Protein AF-A0A0B8PDC5-F1 (afdb_monomer_lite)

Organism: NCBI:txid1481914

InterPro domains:
  IPR000883 Cytochrome c oxidase subunit I [PTHR10422] (1-86)
  IPR023616 Cytochrome c oxidase-like, subunit I domain [PS50855] (1-86)
  IPR036927 Cytochrome c oxidase-like, subunit I superfamily [G3DSA:1.20.210.10] (1-86)
  IPR036927 Cytochrome c oxidase-like, subunit I superfamily [SSF81442] (1-85)

Structure (mmCIF, N/CA/C/O backbone):
data_AF-A0A0B8PDC5-F1
#
_entry.id   AF-A0A0B8PDC5-F1
#
loop_
_atom_site.group_PDB
_atom_site.id
_atom_site.type_symbol
_atom_site.label_atom_id
_atom_site.label_alt_id
_atom_site.label_comp_id
_atom_site.label_asym_id
_atom_site.label_entity_id
_atom_site.label_seq_id
_atom_site.pdbx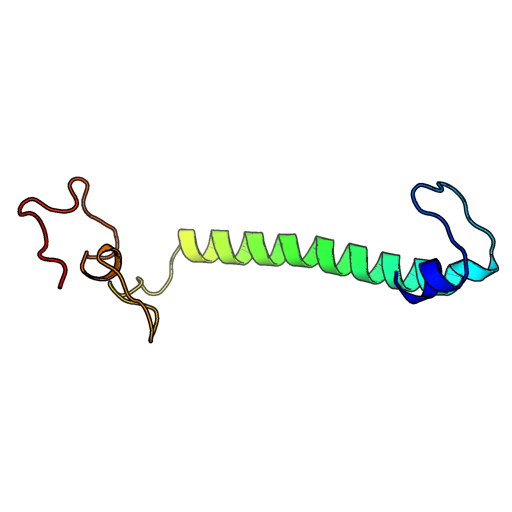_PDB_ins_code
_atom_site.Cartn_x
_ato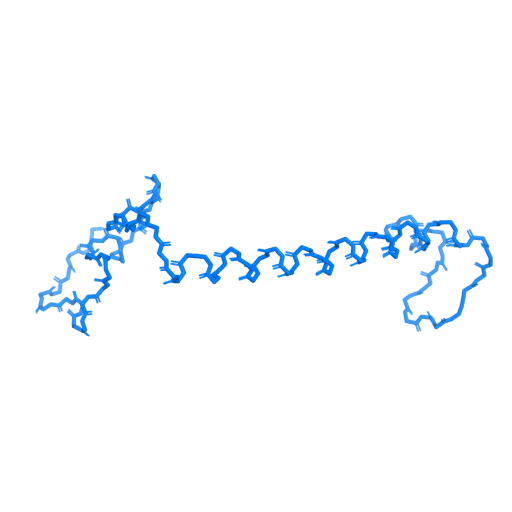m_site.Cartn_y
_atom_site.Cartn_z
_atom_site.occupancy
_atom_site.B_iso_or_equiv
_atom_site.auth_seq_id
_atom_site.auth_comp_id
_atom_site.auth_asym_id
_atom_site.auth_atom_id
_atom_site.pdbx_PDB_model_num
ATOM 1 N N . MET A 1 1 ? 11.102 4.446 -12.602 1.00 86.56 1 MET A N 1
ATOM 2 C CA . MET A 1 1 ? 10.583 5.595 -13.383 1.00 86.56 1 MET A CA 1
ATOM 3 C C . MET A 1 1 ? 11.487 6.825 -13.362 1.00 86.56 1 MET A C 1
ATOM 5 O O . MET A 1 1 ? 11.661 7.404 -14.422 1.00 86.56 1 MET A O 1
ATOM 9 N N . HIS A 1 2 ? 12.091 7.217 -12.229 1.00 91.62 2 HIS A N 1
ATOM 10 C CA . HIS A 1 2 ? 12.962 8.407 -12.167 1.00 91.62 2 HIS A CA 1
ATOM 11 C C . HIS A 1 2 ? 14.109 8.383 -13.201 1.00 91.62 2 HIS A C 1
ATOM 13 O O . HIS A 1 2 ? 14.251 9.322 -13.976 1.00 91.62 2 HIS A O 1
ATOM 19 N N . PHE A 1 3 ? 14.841 7.266 -13.297 1.00 90.31 3 PHE A N 1
ATOM 20 C CA . PHE A 1 3 ? 15.925 7.100 -14.275 1.00 90.31 3 PHE A CA 1
ATOM 21 C C . PHE A 1 3 ? 15.462 7.173 -15.739 1.00 90.31 3 PHE A C 1
ATOM 23 O O . PHE A 1 3 ? 16.102 7.842 -16.538 1.00 90.31 3 PHE A O 1
ATOM 30 N N . LEU A 1 4 ? 14.329 6.549 -16.086 1.00 90.81 4 LEU A N 1
ATOM 31 C CA . LEU A 1 4 ? 13.758 6.615 -17.441 1.00 90.81 4 LEU A CA 1
ATOM 32 C C . LEU A 1 4 ? 13.363 8.045 -17.830 1.00 90.81 4 LEU A C 1
ATOM 34 O O . LEU A 1 4 ? 13.610 8.469 -18.955 1.00 90.81 4 LEU A O 1
ATOM 38 N N . GLY A 1 5 ? 12.782 8.794 -16.888 1.00 91.56 5 GLY A N 1
ATOM 39 C CA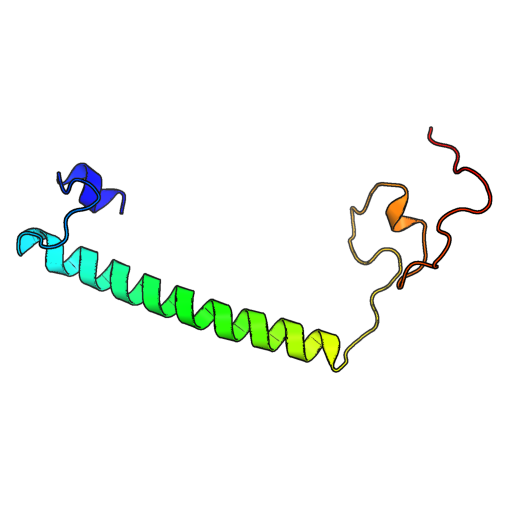 . GLY A 1 5 ? 12.414 10.191 -17.110 1.00 91.56 5 GLY A CA 1
ATOM 40 C C . GLY A 1 5 ? 13.633 11.085 -17.340 1.00 91.56 5 GLY A C 1
ATOM 41 O O . GLY A 1 5 ? 13.630 11.882 -18.272 1.00 91.56 5 GLY A O 1
ATOM 42 N N . LEU A 1 6 ? 14.697 10.913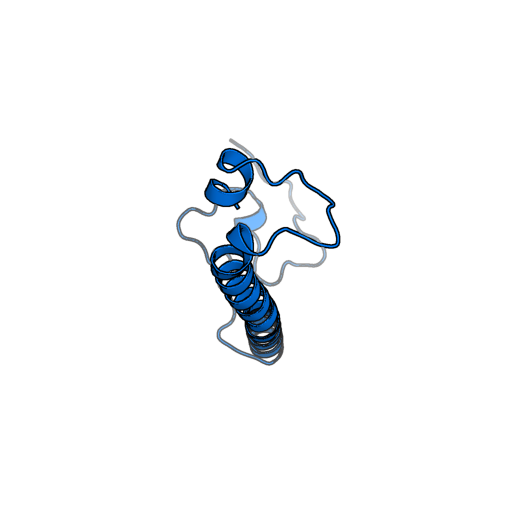 -16.545 1.00 93.56 6 LEU A N 1
ATOM 43 C CA . LEU A 1 6 ? 15.961 11.639 -16.733 1.00 93.56 6 LEU A CA 1
ATOM 44 C C . LEU A 1 6 ? 16.674 11.261 -18.036 1.00 93.56 6 LEU A C 1
ATOM 46 O O . LEU A 1 6 ? 17.276 12.118 -18.672 1.00 93.56 6 LEU A O 1
ATOM 50 N N . ALA A 1 7 ? 16.568 10.000 -18.458 1.00 91.31 7 ALA A N 1
ATOM 51 C CA . ALA A 1 7 ? 17.101 9.519 -19.730 1.00 91.31 7 ALA A CA 1
ATOM 52 C C . ALA A 1 7 ? 16.260 9.951 -20.952 1.00 91.31 7 ALA A C 1
ATOM 54 O O . ALA A 1 7 ? 16.563 9.560 -22.078 1.00 91.31 7 ALA A O 1
ATOM 55 N N . GLY A 1 8 ? 15.215 10.761 -20.745 1.00 92.44 8 GLY A N 1
ATOM 56 C CA . GLY A 1 8 ? 14.463 11.405 -21.816 1.00 92.44 8 GLY A CA 1
ATOM 57 C C . GLY A 1 8 ? 13.289 10.599 -22.364 1.00 92.44 8 GLY A C 1
ATOM 58 O O . GLY A 1 8 ? 12.828 10.914 -23.454 1.00 92.44 8 GLY A O 1
ATOM 59 N N . MET A 1 9 ? 12.778 9.588 -21.649 1.00 93.75 9 MET A N 1
ATOM 60 C CA . MET A 1 9 ? 11.540 8.895 -22.030 1.00 93.75 9 MET A CA 1
ATOM 61 C C . MET A 1 9 ? 10.315 9.716 -21.574 1.00 93.75 9 MET A C 1
ATOM 63 O O . MET A 1 9 ? 10.019 9.749 -20.373 1.00 93.75 9 MET A O 1
ATOM 67 N N . PRO A 1 10 ? 9.575 10.388 -22.483 1.00 91.88 10 PRO A N 1
ATOM 68 C CA . PRO A 1 10 ? 8.388 11.135 -22.097 1.00 91.88 10 PRO A CA 1
ATOM 69 C C . PRO A 1 10 ? 7.249 10.182 -21.712 1.00 91.88 10 PRO A C 1
ATOM 71 O O . PRO A 1 10 ? 7.204 9.014 -22.096 1.00 91.88 10 PRO A O 1
ATOM 74 N N . ARG A 1 11 ? 6.294 10.682 -20.925 1.00 93.62 11 ARG A N 1
ATOM 75 C CA . ARG A 1 11 ? 5.132 9.893 -20.492 1.00 93.62 11 ARG A CA 1
ATOM 76 C C . ARG A 1 11 ? 4.159 9.624 -21.648 1.00 93.62 11 ARG A C 1
ATOM 78 O O . ARG A 1 11 ? 4.056 10.435 -22.561 1.00 93.62 11 ARG A O 1
ATOM 85 N N . ARG A 1 12 ? 3.332 8.578 -21.501 1.00 93.00 12 ARG A N 1
ATOM 86 C CA . ARG A 1 12 ? 2.232 8.214 -22.427 1.00 93.00 12 ARG A CA 1
ATOM 87 C C . ARG A 1 12 ? 2.704 7.793 -23.825 1.00 93.00 12 ARG A C 1
ATOM 89 O O . ARG A 1 12 ? 2.006 8.025 -24.805 1.00 93.00 12 ARG A O 1
ATOM 96 N N . ILE A 1 13 ? 3.874 7.170 -23.899 1.00 91.31 13 ILE A N 1
ATOM 97 C CA . ILE A 1 13 ? 4.411 6.604 -25.132 1.00 91.31 13 ILE A CA 1
ATOM 98 C C . ILE A 1 13 ? 4.089 5.102 -25.177 1.00 91.31 13 ILE A C 1
ATOM 100 O O . ILE A 1 13 ? 4.434 4.405 -24.221 1.00 91.31 13 ILE A O 1
ATOM 104 N N . PRO A 1 14 ? 3.414 4.610 -26.233 1.00 90.81 14 PRO A N 1
ATOM 105 C CA . PRO A 1 14 ? 3.046 3.200 -26.345 1.00 90.81 14 PRO A CA 1
ATOM 106 C C . PRO A 1 14 ? 4.206 2.293 -26.784 1.00 90.81 14 PRO A C 1
ATOM 108 O O . PRO A 1 14 ? 4.210 1.126 -26.410 1.00 90.81 14 PRO A O 1
ATOM 111 N N . ASP A 1 15 ? 5.179 2.816 -27.538 1.00 92.56 15 ASP A N 1
ATOM 112 C CA . ASP A 1 15 ? 6.350 2.076 -28.027 1.00 92.56 15 ASP A CA 1
ATOM 113 C C . ASP A 1 15 ? 7.631 2.903 -27.845 1.00 92.56 15 ASP A C 1
ATOM 115 O O . ASP A 1 15 ? 7.640 4.109 -28.096 1.00 92.56 15 ASP A O 1
ATOM 119 N N . TYR A 1 16 ? 8.703 2.276 -27.367 1.00 91.19 16 TYR A N 1
ATOM 120 C CA . TYR A 1 16 ? 9.917 2.951 -26.915 1.00 91.19 16 TYR A CA 1
ATOM 121 C C . TYR A 1 16 ? 11.181 2.346 -27.529 1.00 91.19 16 TYR A C 1
ATOM 123 O O . TYR A 1 16 ? 11.252 1.165 -27.850 1.00 91.19 16 TYR A O 1
ATOM 131 N N . ALA A 1 17 ? 12.228 3.166 -27.656 1.00 92.38 17 ALA A N 1
ATOM 132 C CA . ALA A 1 17 ? 13.514 2.719 -28.185 1.00 92.38 17 ALA A CA 1
ATOM 133 C C . ALA A 1 17 ? 14.148 1.616 -27.316 1.00 92.38 17 ALA A C 1
ATOM 135 O O . ALA A 1 17 ? 14.047 1.641 -26.087 1.00 92.38 17 ALA A O 1
ATOM 136 N N . ILE A 1 18 ? 14.882 0.697 -27.955 1.00 93.94 18 ILE A N 1
ATOM 137 C CA . ILE A 1 18 ? 15.483 -0.499 -27.329 1.00 93.94 18 ILE A CA 1
ATOM 138 C C . ILE A 1 18 ? 16.355 -0.159 -26.108 1.00 93.94 18 ILE A C 1
ATOM 140 O O . ILE A 1 18 ? 16.376 -0.911 -25.140 1.00 93.94 18 ILE A O 1
ATOM 144 N N . GLN A 1 19 ? 17.003 1.008 -26.094 1.00 92.25 19 GLN A N 1
ATOM 145 C CA . GLN A 1 19 ? 17.814 1.498 -24.969 1.00 92.25 19 GLN A CA 1
ATOM 146 C C . GLN A 1 19 ? 17.065 1.597 -23.624 1.00 92.25 19 GLN A C 1
ATOM 148 O O . GLN A 1 19 ? 17.694 1.660 -22.572 1.00 92.25 19 GLN A O 1
ATOM 153 N N . PHE A 1 20 ? 15.728 1.623 -23.637 1.00 92.88 20 PHE A N 1
ATOM 154 C CA . PHE A 1 20 ? 14.900 1.667 -22.431 1.00 92.88 20 PHE A CA 1
ATOM 155 C C . PHE A 1 20 ? 14.349 0.292 -22.016 1.00 92.88 20 PHE A C 1
ATOM 157 O O . PHE A 1 20 ? 13.613 0.213 -21.029 1.00 92.88 20 PHE A O 1
ATOM 164 N N . ALA A 1 21 ? 14.666 -0.781 -22.749 1.00 93.56 21 ALA A N 1
ATOM 165 C CA . ALA A 1 21 ? 14.072 -2.103 -22.555 1.00 93.56 21 ALA A CA 1
ATOM 166 C C . ALA A 1 21 ? 14.357 -2.688 -21.167 1.00 93.56 21 ALA A C 1
ATOM 168 O O . ALA A 1 21 ? 13.411 -3.029 -20.459 1.00 93.56 21 ALA A O 1
ATOM 169 N N . ASP A 1 22 ? 15.619 -2.715 -20.736 1.00 93.56 22 ASP A N 1
ATOM 170 C CA . ASP A 1 22 ? 16.020 -3.354 -19.474 1.00 93.56 22 ASP A CA 1
ATOM 171 C C . ASP A 1 22 ? 15.315 -2.733 -18.261 1.00 93.56 22 ASP A C 1
ATOM 173 O O . ASP A 1 22 ? 14.766 -3.421 -17.396 1.00 93.56 22 ASP A O 1
ATOM 177 N N . VAL A 1 23 ? 15.261 -1.398 -18.215 1.00 93.31 23 VAL A N 1
ATOM 178 C CA . VAL A 1 23 ? 14.625 -0.681 -17.104 1.00 93.31 23 VAL A CA 1
ATOM 179 C C . VAL A 1 23 ? 13.102 -0.849 -17.144 1.00 93.31 23 VAL A C 1
ATOM 181 O O . VAL A 1 23 ? 12.489 -1.034 -16.092 1.00 93.31 23 VAL A O 1
ATOM 184 N N . ASN A 1 24 ? 12.476 -0.839 -18.327 1.00 93.81 24 ASN A N 1
ATOM 185 C CA . ASN A 1 24 ? 11.039 -1.105 -18.460 1.00 93.81 24 ASN A CA 1
ATOM 186 C C . ASN A 1 24 ? 10.673 -2.561 -18.125 1.00 93.81 24 ASN A C 1
ATOM 188 O O . ASN A 1 24 ? 9.595 -2.807 -17.578 1.00 93.81 24 ASN A O 1
ATOM 192 N N . GLN A 1 25 ? 11.569 -3.521 -18.364 1.00 94.94 25 GLN A N 1
ATOM 193 C CA . GLN A 1 25 ? 11.384 -4.911 -17.949 1.00 94.94 25 GLN A CA 1
ATOM 194 C C . GLN A 1 25 ? 11.357 -5.029 -16.420 1.00 94.94 25 GLN A C 1
ATOM 196 O O . GLN A 1 25 ? 10.440 -5.637 -15.867 1.00 94.94 25 GLN A O 1
ATOM 201 N N . ILE A 1 26 ? 12.293 -4.381 -15.719 1.00 95.88 26 ILE A N 1
ATOM 202 C CA . ILE A 1 26 ? 12.297 -4.332 -14.246 1.00 95.88 26 ILE A CA 1
ATOM 203 C C . ILE A 1 26 ? 11.020 -3.664 -13.718 1.00 95.88 26 ILE A C 1
ATOM 205 O O . ILE A 1 26 ? 10.391 -4.170 -12.787 1.00 95.88 26 ILE A O 1
ATOM 209 N N . VAL A 1 27 ? 10.605 -2.547 -14.325 1.00 95.19 27 VAL A N 1
ATOM 210 C CA . VAL A 1 27 ? 9.360 -1.852 -13.958 1.00 95.19 27 VAL A CA 1
ATOM 211 C C . VAL A 1 27 ? 8.148 -2.764 -14.146 1.00 95.19 27 VAL A C 1
ATOM 213 O O . VAL A 1 27 ? 7.269 -2.782 -13.288 1.00 95.19 27 VAL A O 1
ATOM 216 N N . SER A 1 28 ? 8.120 -3.555 -15.218 1.00 95.50 28 SER A N 1
ATOM 217 C CA . SER A 1 28 ? 7.038 -4.502 -15.499 1.00 95.50 28 SER A CA 1
ATOM 218 C C . SER A 1 28 ? 6.978 -5.619 -14.456 1.00 95.50 28 SER A C 1
ATOM 220 O O . SER A 1 28 ? 5.903 -5.899 -13.931 1.00 95.50 28 SER A O 1
ATOM 222 N N . ILE A 1 29 ? 8.125 -6.198 -14.074 1.00 97.69 29 ILE A N 1
ATOM 223 C CA . ILE A 1 29 ? 8.208 -7.182 -12.979 1.00 97.69 29 ILE A CA 1
ATOM 224 C C . ILE A 1 29 ? 7.673 -6.576 -11.675 1.00 97.69 29 ILE A C 1
ATOM 226 O O . ILE A 1 29 ? 6.849 -7.193 -11.001 1.00 97.69 29 ILE A O 1
ATOM 230 N N . GLY A 1 30 ? 8.079 -5.346 -11.344 1.00 97.19 30 GLY A N 1
ATOM 231 C CA . GLY A 1 30 ? 7.554 -4.617 -10.186 1.00 97.19 30 GLY A CA 1
ATOM 232 C C . GLY A 1 30 ? 6.044 -4.368 -10.266 1.00 97.19 30 GLY A C 1
ATOM 233 O O . GLY A 1 30 ? 5.344 -4.512 -9.267 1.00 97.19 30 GLY A O 1
ATOM 234 N N . GLY A 1 31 ? 5.524 -4.057 -11.457 1.00 97.38 31 GLY A N 1
ATOM 235 C CA . GLY A 1 31 ? 4.093 -3.898 -11.717 1.00 97.38 31 GLY A CA 1
ATOM 236 C C . GLY A 1 31 ? 3.303 -5.186 -11.481 1.00 97.38 31 GLY A C 1
ATOM 237 O O . GLY A 1 31 ? 2.280 -5.158 -10.799 1.00 97.38 31 GLY A O 1
ATOM 238 N N . PHE A 1 32 ? 3.801 -6.329 -11.960 1.00 97.81 32 PHE A N 1
ATOM 239 C CA . PHE A 1 32 ? 3.191 -7.634 -11.684 1.00 97.81 32 PHE A CA 1
ATOM 240 C C . PHE A 1 32 ? 3.269 -8.011 -10.202 1.00 97.81 32 PHE A C 1
ATOM 242 O O . PHE A 1 32 ? 2.280 -8.485 -9.645 1.00 97.81 32 PHE A O 1
ATOM 249 N N . ALA A 1 33 ? 4.400 -7.754 -9.539 1.00 98.00 33 ALA A N 1
ATOM 250 C CA . ALA A 1 33 ? 4.543 -7.974 -8.101 1.00 98.00 33 ALA A CA 1
ATOM 251 C C . ALA A 1 33 ? 3.557 -7.112 -7.290 1.00 98.00 33 ALA A C 1
ATOM 253 O O . ALA A 1 33 ? 2.938 -7.595 -6.342 1.00 98.00 33 ALA A O 1
ATOM 254 N N . PHE A 1 34 ? 3.348 -5.856 -7.696 1.00 97.62 34 PHE A N 1
ATOM 255 C CA . PHE A 1 34 ? 2.325 -4.991 -7.114 1.00 97.62 34 PHE A CA 1
ATOM 256 C C . PHE A 1 34 ? 0.904 -5.504 -7.391 1.00 97.62 34 PHE A C 1
ATOM 258 O O . PHE A 1 34 ? 0.065 -5.488 -6.497 1.00 97.62 34 PHE A O 1
ATOM 265 N N . GLY A 1 35 ? 0.628 -6.023 -8.589 1.00 97.38 35 GLY A N 1
ATOM 266 C CA . GLY A 1 35 ? -0.643 -6.689 -8.885 1.00 97.38 35 GLY A CA 1
ATOM 267 C C . GLY A 1 35 ? -0.895 -7.897 -7.975 1.00 97.38 35 GLY A C 1
ATOM 268 O O . GLY A 1 35 ? -1.980 -8.039 -7.414 1.00 97.38 35 GLY A O 1
ATOM 269 N N . LEU A 1 36 ? 0.124 -8.730 -7.750 1.00 97.62 36 LEU A N 1
ATOM 270 C CA . LEU A 1 36 ? 0.045 -9.879 -6.846 1.00 97.62 36 LEU A CA 1
ATOM 271 C C . LEU A 1 36 ? -0.191 -9.460 -5.384 1.00 97.62 36 LEU A C 1
ATOM 273 O O . LEU A 1 36 ? -0.925 -10.138 -4.663 1.00 97.62 36 LEU A O 1
ATOM 277 N N . SER A 1 37 ? 0.371 -8.332 -4.940 1.00 97.75 37 SER A N 1
ATOM 278 C CA . SER A 1 37 ? 0.149 -7.834 -3.576 1.00 97.75 37 SER A CA 1
ATOM 279 C C . SER A 1 37 ? -1.318 -7.475 -3.309 1.00 97.75 37 SER A C 1
ATOM 281 O O . SER A 1 37 ? -1.790 -7.654 -2.186 1.00 97.75 37 SER A O 1
ATOM 283 N N . GLN A 1 38 ? -2.079 -7.079 -4.337 1.00 98.06 38 GLN A N 1
ATOM 284 C CA . GLN A 1 38 ? -3.524 -6.855 -4.216 1.00 98.06 38 GLN A CA 1
ATOM 285 C C . GLN A 1 38 ? -4.288 -8.150 -3.903 1.00 98.06 38 GLN A C 1
ATOM 287 O O . GLN A 1 38 ? -5.242 -8.130 -3.125 1.00 98.06 38 GLN A O 1
ATOM 292 N N . LEU A 1 39 ? -3.850 -9.294 -4.445 1.00 97.56 39 LEU A N 1
ATOM 293 C CA . LEU A 1 39 ? -4.440 -10.598 -4.115 1.00 97.56 39 LEU A CA 1
ATOM 294 C C . LEU A 1 39 ? -4.155 -10.988 -2.662 1.00 97.56 39 LEU A C 1
ATOM 296 O O . LEU A 1 39 ? -5.045 -11.487 -1.972 1.00 97.56 39 LEU A O 1
ATOM 300 N N . LEU A 1 40 ? -2.9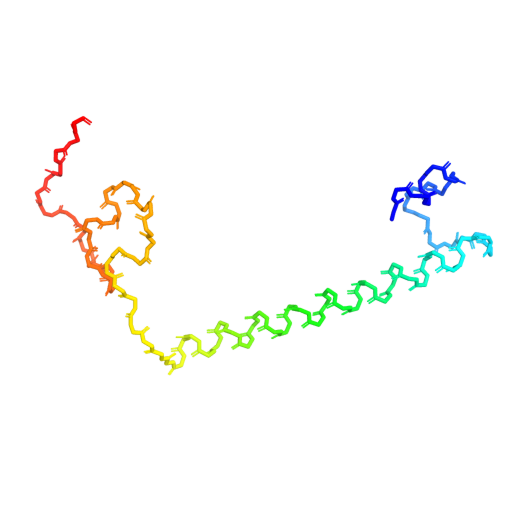40 -10.715 -2.175 1.00 97.25 40 LEU A N 1
ATOM 301 C CA . LEU A 1 40 ? -2.596 -10.911 -0.765 1.00 97.25 40 LEU A CA 1
ATOM 302 C C . LEU A 1 40 ? -3.434 -10.008 0.145 1.00 97.25 40 LEU A C 1
ATOM 304 O O . LEU A 1 40 ? -3.952 -10.481 1.152 1.00 97.25 40 LEU A O 1
ATOM 308 N N . PHE A 1 41 ? -3.626 -8.739 -0.225 1.00 97.56 41 PHE A N 1
ATOM 309 C CA . PHE A 1 41 ? -4.499 -7.820 0.505 1.00 97.56 41 PHE A CA 1
ATOM 310 C C . PHE A 1 41 ? -5.935 -8.353 0.594 1.00 97.56 41 PHE A C 1
ATOM 312 O O . PHE A 1 41 ? -6.488 -8.444 1.691 1.00 97.56 41 PHE A O 1
ATOM 319 N N . LEU A 1 42 ? -6.515 -8.784 -0.531 1.00 97.81 42 LEU A N 1
ATOM 320 C CA . LEU A 1 42 ? -7.854 -9.372 -0.552 1.00 97.81 42 LEU A CA 1
ATOM 321 C C . LEU A 1 42 ? -7.936 -10.615 0.342 1.00 97.81 42 LEU A C 1
ATOM 323 O O . LEU A 1 42 ? -8.888 -10.767 1.107 1.00 97.81 42 LEU A O 1
ATOM 327 N N . TRP A 1 43 ? -6.926 -11.485 0.287 1.00 96.69 43 TRP A N 1
ATOM 328 C CA . TRP A 1 43 ? -6.856 -12.659 1.150 1.00 96.69 43 TRP A CA 1
ATOM 329 C C . TRP A 1 43 ? -6.824 -12.285 2.638 1.00 96.69 43 TRP A C 1
ATOM 331 O O . TRP A 1 43 ? -7.566 -12.880 3.423 1.00 96.69 43 TRP A O 1
ATOM 341 N N . VAL A 1 44 ? -6.035 -11.277 3.032 1.00 96.06 44 VAL A N 1
ATOM 342 C CA . VAL A 1 44 ? -5.992 -10.777 4.418 1.00 96.06 44 VAL A CA 1
ATOM 343 C C . VAL A 1 44 ? -7.361 -10.250 4.845 1.00 96.06 44 VAL A C 1
ATOM 345 O O . VAL A 1 44 ? -7.845 -10.629 5.908 1.00 96.06 44 VAL A O 1
ATOM 348 N N . VAL A 1 45 ? -8.024 -9.442 4.012 1.00 96.00 45 VAL A N 1
ATOM 349 C CA . VAL A 1 45 ? -9.365 -8.909 4.306 1.00 96.00 45 VAL A CA 1
ATOM 350 C C . VAL A 1 45 ? -10.376 -10.040 4.500 1.00 96.00 45 VAL A C 1
ATOM 352 O O . VAL A 1 45 ? -11.081 -10.073 5.508 1.00 96.00 45 VAL A O 1
ATOM 355 N N . VAL A 1 46 ? -10.416 -11.010 3.581 1.00 96.31 46 VAL A N 1
ATOM 356 C CA . VAL A 1 46 ? -11.318 -12.168 3.677 1.00 96.31 46 VAL A CA 1
ATOM 357 C C . VAL A 1 46 ? -11.029 -12.985 4.935 1.00 96.31 46 VAL A C 1
ATOM 359 O O . VAL A 1 46 ? -11.963 -13.415 5.613 1.00 96.31 46 VAL A O 1
ATOM 362 N N . LYS A 1 47 ? -9.753 -13.184 5.279 1.00 94.88 47 LYS A N 1
ATOM 363 C CA . LYS A 1 47 ? -9.356 -13.873 6.508 1.00 94.88 47 LYS A CA 1
ATOM 364 C C . LYS A 1 47 ? -9.875 -13.135 7.746 1.00 94.88 47 LYS A C 1
ATOM 366 O O . LYS A 1 47 ? -10.504 -13.779 8.577 1.00 94.88 47 LYS A O 1
ATOM 371 N N . CYS A 1 48 ? -9.688 -11.816 7.823 1.00 93.06 48 CYS A N 1
ATOM 372 C CA . CYS A 1 48 ? -10.154 -10.986 8.938 1.00 93.06 48 CYS A CA 1
ATOM 373 C C . CYS A 1 48 ? -11.684 -10.973 9.083 1.00 93.06 48 CYS A C 1
ATOM 375 O O . CYS A 1 48 ? -12.189 -10.957 10.201 1.00 93.06 48 CYS A O 1
ATOM 377 N N . ILE A 1 49 ? -12.431 -11.008 7.973 1.00 91.94 49 ILE A N 1
ATOM 378 C CA . ILE A 1 49 ? -13.903 -11.084 8.003 1.00 91.94 49 ILE A CA 1
ATOM 379 C C . ILE A 1 49 ? -14.373 -12.458 8.500 1.00 91.94 49 ILE A C 1
ATOM 381 O O . ILE A 1 49 ? -15.340 -12.550 9.253 1.00 91.94 49 ILE A O 1
ATOM 385 N N . ARG A 1 50 ? -13.708 -13.540 8.072 1.00 92.62 50 ARG A N 1
ATOM 386 C CA . ARG A 1 50 ? -14.108 -14.918 8.408 1.00 92.62 50 ARG A CA 1
ATOM 387 C C . ARG A 1 50 ? -13.759 -15.316 9.841 1.00 92.62 50 ARG A C 1
ATOM 389 O O . ARG A 1 50 ? -14.354 -16.264 10.348 1.00 92.62 50 ARG A O 1
ATOM 396 N N . GLY A 1 51 ? -12.818 -14.631 10.489 1.00 85.50 51 GLY A N 1
ATOM 397 C CA . GLY A 1 51 ? -12.494 -14.857 11.893 1.00 85.50 51 GLY A CA 1
ATOM 398 C C . GLY A 1 51 ? -11.170 -14.233 12.329 1.00 85.50 51 GLY A C 1
ATOM 399 O O . GLY A 1 51 ? -10.453 -13.615 11.548 1.00 85.50 51 GLY A O 1
ATOM 400 N N . GLY A 1 52 ? -10.840 -14.416 13.605 1.00 85.62 52 GLY A N 1
ATOM 401 C CA . GLY A 1 52 ? -9.637 -13.865 14.225 1.00 85.62 52 GLY A CA 1
ATOM 402 C C . GLY A 1 52 ? -9.906 -13.362 15.639 1.00 85.62 52 GLY A C 1
ATOM 403 O O . GLY A 1 52 ? -11.019 -13.483 16.158 1.00 85.62 52 GLY A O 1
ATOM 404 N N . GLU A 1 53 ? -8.874 -12.802 16.263 1.00 85.69 53 GLU A N 1
ATOM 405 C CA . GLU A 1 53 ? -9.016 -12.108 17.539 1.00 85.69 53 GLU A CA 1
ATOM 406 C C . GLU A 1 53 ? -9.848 -10.838 17.335 1.00 85.69 53 GLU A C 1
ATOM 408 O O . GLU A 1 53 ? -9.588 -10.041 16.430 1.00 85.69 53 GLU A O 1
ATOM 413 N N . LYS A 1 54 ? -10.882 -10.658 18.162 1.00 85.25 54 LYS A N 1
ATOM 414 C CA . LYS A 1 54 ? -11.696 -9.443 18.113 1.00 85.25 54 LYS A CA 1
ATOM 415 C C . LYS A 1 54 ? -10.843 -8.258 18.549 1.00 85.25 54 LYS A C 1
ATOM 417 O O . LYS A 1 54 ? -10.190 -8.310 19.589 1.00 85.25 54 LYS A O 1
ATOM 422 N N . ALA A 1 55 ? -10.888 -7.181 17.774 1.00 87.06 55 ALA A N 1
ATOM 423 C CA . ALA A 1 55 ? -10.192 -5.956 18.128 1.00 87.06 55 ALA A CA 1
ATOM 424 C C . ALA A 1 55 ? -10.708 -5.409 19.471 1.00 87.06 55 ALA A C 1
ATOM 426 O O . ALA A 1 55 ? -11.913 -5.370 19.723 1.00 87.06 55 ALA A O 1
ATOM 427 N N . LYS A 1 56 ? -9.786 -4.952 20.323 1.00 89.00 56 LYS A N 1
ATOM 428 C CA . LYS A 1 56 ? -10.120 -4.158 21.514 1.00 89.00 56 LYS A CA 1
ATOM 429 C C . LYS A 1 56 ? -10.731 -2.817 21.081 1.00 89.00 56 LYS A C 1
ATOM 431 O O . LYS A 1 56 ? -10.508 -2.380 19.956 1.00 89.00 56 LYS A O 1
ATOM 436 N N . ALA A 1 57 ? -11.451 -2.143 21.983 1.00 88.12 57 ALA A N 1
ATOM 437 C CA . ALA A 1 57 ? -12.038 -0.818 21.726 1.00 88.12 57 ALA A CA 1
ATOM 438 C C . ALA A 1 57 ? -10.995 0.212 21.248 1.00 88.12 57 ALA A C 1
ATOM 440 O O . ALA A 1 57 ? -11.228 0.948 20.296 1.00 88.12 57 ALA A O 1
ATOM 441 N N . LYS A 1 58 ? -9.800 0.182 21.850 1.00 91.75 58 LYS A N 1
ATOM 442 C CA . LYS A 1 58 ? -8.627 0.957 21.435 1.00 91.75 58 LYS A CA 1
ATOM 443 C C . LYS A 1 58 ? -7.497 -0.000 21.027 1.00 91.75 58 LYS A C 1
ATOM 445 O O . LYS A 1 58 ? -6.715 -0.409 21.885 1.00 91.75 58 LYS A O 1
ATOM 450 N N . PRO A 1 59 ? -7.435 -0.431 19.754 1.00 89.50 59 PRO A N 1
ATOM 451 C CA . PRO A 1 59 ? -6.444 -1.403 19.297 1.00 89.50 59 PRO A CA 1
ATOM 452 C C . PRO A 1 59 ? -5.068 -0.776 19.015 1.00 89.50 5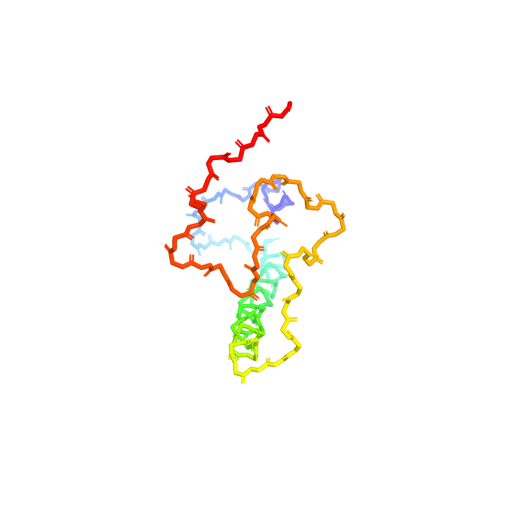9 PRO A C 1
ATOM 454 O O . PRO A 1 59 ? -4.079 -1.500 18.964 1.00 89.50 59 PRO A O 1
ATOM 457 N N . TRP A 1 60 ? -4.991 0.549 18.851 1.00 90.75 60 TRP A N 1
ATOM 458 C CA . TRP A 1 60 ? -3.753 1.271 18.540 1.00 90.75 60 TRP A CA 1
ATOM 459 C C . TRP A 1 60 ? -3.188 1.982 19.774 1.00 90.75 60 TRP A C 1
ATOM 461 O O . TRP A 1 60 ? -3.932 2.581 20.550 1.00 90.75 60 TRP A O 1
ATOM 471 N N . GLU A 1 61 ? -1.863 1.977 19.931 1.00 87.38 61 GLU A N 1
ATOM 472 C CA . GLU A 1 61 ? -1.191 2.541 21.113 1.00 87.38 61 GLU A CA 1
ATOM 473 C C . GLU A 1 61 ? -1.447 4.048 21.282 1.00 87.38 61 GLU A C 1
ATOM 475 O O . GLU A 1 61 ? -1.742 4.517 22.381 1.00 87.38 61 GLU A O 1
ATOM 480 N N . ARG A 1 62 ? -1.415 4.806 20.180 1.00 89.38 62 ARG A N 1
ATOM 481 C CA . ARG A 1 62 ? -1.598 6.269 20.156 1.00 89.38 62 ARG A CA 1
ATOM 482 C C . ARG A 1 62 ? -2.938 6.703 19.562 1.00 89.38 62 ARG A C 1
ATOM 484 O O . ARG A 1 62 ? -3.025 7.735 18.911 1.00 89.38 62 ARG A O 1
ATOM 491 N N . ALA A 1 63 ? -3.975 5.888 19.743 1.00 87.88 63 ALA A N 1
ATOM 492 C CA . ALA A 1 63 ? -5.323 6.252 19.319 1.00 87.88 63 ALA A CA 1
ATOM 493 C C . ALA A 1 63 ? -5.876 7.387 20.205 1.00 87.88 63 ALA A C 1
ATOM 495 O O . ALA A 1 63 ? -6.025 7.223 21.420 1.00 87.88 63 ALA A O 1
ATOM 496 N N . GLU A 1 64 ? -6.156 8.529 19.592 1.00 87.88 64 GLU A N 1
ATOM 497 C CA . GLU A 1 64 ? -6.686 9.744 20.214 1.00 87.88 64 GLU A CA 1
ATOM 498 C C . GLU A 1 64 ? -7.976 10.136 19.492 1.00 87.88 64 GLU A C 1
ATOM 500 O O . GLU A 1 64 ? -8.117 9.844 18.308 1.00 87.88 64 GLU A O 1
ATOM 505 N N . GLY A 1 65 ? -8.922 10.752 20.202 1.00 88.69 65 GLY A N 1
ATOM 506 C CA . GLY A 1 65 ? -10.250 11.068 19.670 1.00 88.69 65 GLY A CA 1
ATOM 507 C C . GLY A 1 65 ? -11.380 10.312 20.371 1.00 88.69 65 GLY A C 1
ATOM 508 O O . GLY A 1 65 ? -11.166 9.329 21.090 1.00 88.69 65 GLY A O 1
ATOM 509 N N . LEU A 1 66 ? -12.606 10.804 20.192 1.00 89.44 66 LEU A N 1
ATOM 510 C CA . LEU A 1 66 ? -13.803 10.261 20.840 1.00 89.44 66 LEU A CA 1
ATOM 511 C C . LEU A 1 66 ? -14.190 8.882 20.290 1.00 89.44 66 LEU A C 1
ATOM 513 O O . LEU A 1 66 ? -14.795 8.081 21.001 1.00 89.44 66 LEU A O 1
ATOM 517 N N . GLU A 1 67 ? -13.802 8.566 19.057 1.00 88.50 67 GLU A N 1
ATOM 518 C CA . GLU A 1 67 ? -14.042 7.279 18.407 1.00 88.50 67 GLU A CA 1
ATOM 519 C C . GLU A 1 67 ? -13.348 6.099 19.108 1.00 88.50 67 GLU A C 1
ATOM 521 O O . GLU A 1 67 ? -13.751 4.956 18.922 1.00 88.50 67 GLU A O 1
ATOM 526 N N . TRP A 1 68 ? -12.354 6.358 19.962 1.00 89.56 68 TRP A N 1
ATOM 527 C CA . TRP A 1 68 ? -11.667 5.327 20.752 1.00 89.56 68 TRP A CA 1
ATOM 528 C C . TRP A 1 68 ? -12.232 5.164 22.165 1.00 89.56 68 TRP A C 1
ATOM 530 O O . TRP A 1 68 ? -11.732 4.349 22.942 1.00 89.56 68 TRP A O 1
ATOM 540 N N . THR A 1 69 ? -13.263 5.941 22.510 1.00 88.00 69 THR A N 1
ATOM 541 C CA . THR A 1 69 ? -13.999 5.813 23.780 1.00 88.00 69 THR A CA 1
ATOM 542 C C . THR A 1 69 ? -15.196 4.866 23.670 1.00 88.00 69 THR A C 1
ATOM 544 O O . THR A 1 69 ? -15.779 4.482 24.684 1.00 88.00 69 THR A O 1
ATOM 547 N N . VAL A 1 70 ? -15.550 4.456 22.447 1.00 89.75 70 VAL A N 1
ATOM 548 C CA . VAL A 1 70 ? -16.673 3.555 22.161 1.00 89.75 70 VAL A CA 1
ATOM 549 C C . VAL A 1 70 ? -16.208 2.102 22.019 1.00 89.75 70 VAL A C 1
ATOM 551 O O . VAL A 1 70 ? -15.055 1.852 21.659 1.00 89.75 70 VAL A O 1
ATOM 554 N N . PRO A 1 71 ? -17.071 1.109 22.307 1.00 88.62 71 PRO A N 1
ATOM 555 C CA . PRO A 1 71 ? -16.714 -0.295 22.131 1.00 88.62 71 PRO A CA 1
ATOM 556 C C . PRO A 1 71 ? -16.518 -0.651 20.648 1.00 88.62 71 PRO A C 1
ATOM 558 O O . PRO A 1 71 ? -17.034 0.018 19.756 1.00 88.62 71 PRO A O 1
ATOM 561 N N . SER A 1 72 ? -15.796 -1.747 20.394 1.00 89.00 72 SER A N 1
ATOM 562 C CA . SER A 1 72 ? -15.647 -2.348 19.063 1.00 89.00 72 SER A CA 1
ATOM 563 C C . SER A 1 72 ? -16.386 -3.695 19.035 1.00 89.00 72 SER A C 1
ATOM 565 O O . SER A 1 72 ? -16.007 -4.595 19.792 1.00 89.00 72 SER A O 1
ATOM 567 N N . PRO A 1 73 ? -17.445 -3.873 18.220 1.00 89.50 73 PRO A N 1
ATOM 568 C CA . PRO A 1 73 ? -18.003 -2.932 17.243 1.00 89.50 73 PRO A CA 1
ATOM 569 C C . PRO A 1 73 ? -18.783 -1.774 17.885 1.00 89.50 73 PRO A C 1
ATOM 571 O O . PRO A 1 73 ? -19.339 -1.916 18.976 1.00 89.50 73 PRO A O 1
ATOM 574 N N . ALA A 1 74 ? -18.848 -0.647 17.173 1.00 90.00 74 ALA A N 1
ATOM 575 C CA . ALA A 1 74 ? -19.561 0.538 17.635 1.00 90.00 74 ALA A CA 1
ATOM 576 C C . ALA A 1 74 ? -21.078 0.275 17.761 1.00 90.00 74 ALA A C 1
ATOM 578 O O . ALA A 1 74 ? -21.652 -0.440 16.931 1.00 90.00 74 ALA A O 1
ATOM 579 N N . PRO A 1 75 ? -21.747 0.848 18.778 1.00 89.06 75 PRO A N 1
ATOM 580 C CA . PRO A 1 75 ? -23.194 0.747 18.925 1.00 89.06 75 PRO A CA 1
ATOM 581 C C . PRO A 1 75 ? -23.915 1.564 17.841 1.00 89.06 75 PRO A C 1
ATOM 583 O O . PRO A 1 75 ? -23.362 2.508 17.285 1.00 89.06 75 PRO A O 1
ATOM 586 N N . HIS A 1 76 ? -25.185 1.240 17.574 1.00 89.69 76 HIS A N 1
ATOM 587 C CA . HIS A 1 76 ? -25.993 1.953 16.571 1.00 89.69 76 HIS A CA 1
ATOM 588 C C . HIS A 1 76 ? -26.210 3.437 16.922 1.00 89.69 76 HIS A C 1
ATOM 590 O O . HIS A 1 76 ? -26.312 4.285 16.039 1.00 89.69 76 HIS A O 1
ATOM 596 N N . HIS A 1 77 ? -26.298 3.756 18.215 1.00 90.88 77 HIS A N 1
ATOM 597 C CA . HIS A 1 77 ? -26.299 5.126 18.714 1.00 90.88 77 HIS A CA 1
ATOM 598 C C . HIS A 1 77 ? -25.043 5.342 19.557 1.00 90.88 77 HIS A C 1
ATOM 600 O O . HIS A 1 77 ? -24.885 4.720 20.606 1.00 90.88 77 HIS A O 1
ATOM 606 N N . THR A 1 78 ? -24.139 6.187 19.063 1.00 88.19 78 THR A N 1
ATOM 607 C CA . THR A 1 78 ? -22.764 6.301 19.563 1.00 88.19 78 THR A CA 1
ATOM 608 C C . THR A 1 78 ? -22.669 6.929 20.955 1.00 88.19 78 THR A C 1
ATOM 610 O O . THR A 1 78 ? -21.940 6.416 21.799 1.00 88.19 78 THR A O 1
ATOM 613 N N . PHE A 1 79 ? -23.415 8.007 21.219 1.00 89.19 79 PHE A N 1
ATOM 614 C CA . PHE A 1 79 ? -23.363 8.737 22.489 1.00 89.19 79 PHE A CA 1
ATOM 615 C C . PHE A 1 79 ? -24.760 9.187 22.920 1.00 89.19 79 PHE A C 1
ATOM 617 O O . PHE A 1 79 ? -25.296 10.142 22.366 1.00 89.19 79 PHE A O 1
ATOM 624 N N . SER A 1 80 ? -25.323 8.544 23.945 1.00 87.75 80 SER A N 1
ATOM 625 C CA . SER A 1 80 ? -26.590 8.989 24.553 1.00 87.75 80 SER A CA 1
ATOM 626 C C . SER A 1 80 ? -26.426 10.264 25.385 1.00 87.75 80 SER A C 1
ATOM 628 O O . SER A 1 80 ? -27.371 11.028 25.556 1.00 87.75 80 SER A O 1
ATOM 630 N N . VAL A 1 81 ? -25.223 10.484 25.921 1.00 88.31 81 VAL A N 1
ATOM 631 C CA . VAL A 1 81 ? -24.839 11.696 26.650 1.00 88.31 81 VAL A CA 1
ATOM 632 C C . VAL A 1 81 ? -23.695 12.351 25.879 1.00 88.31 81 VAL A C 1
ATOM 634 O O . VAL A 1 81 ? -22.725 11.652 25.575 1.00 88.31 81 VAL A O 1
ATOM 637 N N . PRO A 1 82 ? -23.775 13.657 25.560 1.00 88.50 82 PRO A N 1
ATOM 638 C CA . PRO A 1 82 ? -22.707 14.351 24.855 1.00 88.50 82 PRO A CA 1
ATOM 639 C C . PRO A 1 82 ? -21.365 14.217 25.594 1.00 88.50 82 PRO A C 1
ATOM 641 O O . PRO A 1 82 ? -21.299 14.530 26.789 1.00 88.50 82 PRO A O 1
ATOM 644 N N . PRO A 1 83 ? -20.299 13.756 24.920 1.00 86.50 83 PRO A N 1
ATOM 645 C CA . PRO A 1 83 ? -18.983 13.670 25.529 1.00 86.50 83 PRO A CA 1
ATOM 646 C C . PRO A 1 83 ? -18.433 15.073 25.787 1.00 86.50 83 PRO A C 1
ATOM 648 O O . PRO A 1 83 ? -18.651 16.003 25.009 1.00 86.50 83 PRO A O 1
ATOM 651 N N . LYS A 1 84 ? -17.706 15.225 26.893 1.00 83.94 84 LYS A N 1
ATOM 652 C CA . LYS A 1 84 ? -16.979 16.459 27.188 1.00 83.94 84 LYS A CA 1
ATOM 653 C C . LYS A 1 84 ? -15.635 16.406 26.471 1.00 83.94 84 LYS A C 1
ATOM 655 O O . LYS A 1 84 ? -14.909 15.427 26.618 1.00 83.94 84 LYS A O 1
ATOM 660 N N . VAL A 1 85 ? -15.349 17.438 25.688 1.00 80.75 85 VAL A N 1
ATOM 661 C CA . VAL A 1 85 ? -14.046 17.654 25.053 1.00 80.75 85 VAL A CA 1
ATOM 662 C C . VAL A 1 85 ? -13.340 18.719 25.883 1.00 80.75 85 VAL A C 1
ATOM 664 O O . VAL A 1 85 ? -13.923 19.782 26.103 1.00 80.75 85 VAL A O 1
ATOM 667 N N . GLU A 1 86 ? -12.156 18.397 26.393 1.00 64.06 86 GLU A N 1
ATOM 668 C CA . GLU A 1 86 ? -11.256 19.354 27.055 1.00 64.06 86 GLU A CA 1
ATOM 669 C C . GLU A 1 86 ? -10.284 19.965 26.044 1.00 64.06 86 GLU A C 1
ATOM 671 O O . GLU A 1 86 ? -9.867 19.232 25.114 1.00 64.06 86 GLU A O 1
#

Sequence (86 aa):
MHFLGLAGMPRRIPDYAIQFADVNQIVSIGGFAFGLSQLLFLWVVVKCIRGGEKAKAKPWERAEGLEWTVPSPAPHHTFSVPPKVE

Secondary structure (DSSP, 8-state):
-HHHHHTT--TT-SS--GGGHHHHHHHHHHHHHHHHHHHHHHHHHHHHHH--PPPPSS-STT--SGGGSS-SSPPSSS-SSPPPP-

Radius of gyration: 23.79 Å; chains: 1; bounding box: 44×34×55 Å

Foldseek 3Di:
DVVCVVVPDDPPDPDDDPVCVVVVVVVVVVVVVVVVVVVVVVVVVVVVVVDDDQAALQNDPPDDDPSSVAGVVGDPDRDPDDDDDD

pLDDT: mean 91.47, std 4.9, range [64.06, 98.06]